Protein AF-A0A2E0S5E7-F1 (afdb_monomer_lite)

Radius of gyration: 24.75 Å; chains: 1; bounding box: 49×29×69 Å

Foldseek 3Di:
DDQDDPVNDCLNVDFDKDWDAACPPPDPRHRHTDIDTDDPVRSVVVVVVVVVCSVCVLVVLLVVLVVVLVLQCVLQVLVLDPPHPDDPVLNVQQVVLNVVSVCPPVPDPGSVPDDRDDRPDPPRNVD

Structure (mmCIF, N/CA/C/O backbone):
data_AF-A0A2E0S5E7-F1
#
_entry.id   AF-A0A2E0S5E7-F1
#
loop_
_atom_site.group_PDB
_atom_site.id
_atom_site.type_symbol
_atom_site.label_atom_id
_atom_site.label_alt_id
_atom_site.label_comp_id
_atom_site.label_asym_id
_atom_site.label_entity_id
_atom_site.label_seq_id
_atom_site.pdbx_PDB_ins_code
_atom_site.Cartn_x
_atom_site.Cartn_y
_atom_site.Cartn_z
_atom_site.occupancy
_atom_site.B_iso_or_equiv
_atom_site.auth_seq_id
_atom_site.auth_comp_id
_atom_site.auth_asym_id
_atom_site.auth_atom_id
_atom_site.pdbx_PDB_model_num
ATOM 1 N N . MET A 1 1 ? -4.479 -8.452 0.042 1.00 66.25 1 MET A N 1
ATOM 2 C CA . MET A 1 1 ? -3.926 -8.326 -1.335 1.00 66.25 1 MET A CA 1
ATOM 3 C C . MET A 1 1 ? -2.703 -9.227 -1.367 1.00 66.25 1 MET A C 1
ATOM 5 O O . MET A 1 1 ? -1.973 -9.191 -0.389 1.00 66.25 1 MET A O 1
ATOM 9 N N . ALA A 1 2 ? -2.519 -10.085 -2.373 1.00 84.19 2 ALA A N 1
ATOM 10 C CA . ALA A 1 2 ? -1.410 -11.047 -2.351 1.00 84.19 2 ALA A CA 1
ATOM 11 C C . ALA A 1 2 ? -0.049 -10.347 -2.516 1.00 84.19 2 ALA A C 1
ATOM 13 O O . ALA A 1 2 ? 0.030 -9.309 -3.181 1.00 84.19 2 ALA A O 1
ATOM 14 N N . ARG A 1 3 ? 1.004 -10.923 -1.923 1.00 89.44 3 ARG A N 1
ATOM 15 C CA . ARG A 1 3 ? 2.385 -10.473 -2.121 1.00 89.44 3 ARG A CA 1
ATOM 16 C C . ARG A 1 3 ? 2.761 -10.615 -3.603 1.00 89.44 3 ARG A C 1
ATOM 18 O O . ARG A 1 3 ? 2.588 -11.707 -4.146 1.00 89.44 3 ARG A O 1
ATOM 25 N N . PRO A 1 4 ? 3.260 -9.552 -4.256 1.00 92.75 4 PRO A N 1
ATOM 26 C CA . PRO A 1 4 ? 3.647 -9.603 -5.649 1.00 92.75 4 PRO A CA 1
ATOM 27 C C . PRO A 1 4 ? 4.893 -10.465 -5.819 1.00 92.75 4 PRO A C 1
ATOM 29 O O . PRO A 1 4 ? 5.763 -10.551 -4.949 1.00 92.75 4 PRO A O 1
ATOM 32 N N . THR A 1 5 ? 4.972 -11.081 -6.983 1.00 94.38 5 THR A N 1
ATOM 33 C CA . THR A 1 5 ? 6.058 -11.945 -7.426 1.00 94.38 5 THR A CA 1
ATOM 34 C C . THR A 1 5 ? 6.617 -11.424 -8.745 1.00 94.38 5 THR A C 1
ATOM 36 O O . THR A 1 5 ? 6.086 -10.486 -9.336 1.00 94.38 5 THR A O 1
ATOM 39 N N . GLN A 1 6 ? 7.699 -12.025 -9.239 1.00 94.62 6 GLN A N 1
ATOM 40 C CA . GLN A 1 6 ? 8.281 -11.616 -10.520 1.00 94.62 6 GLN A CA 1
ATOM 41 C C . GLN A 1 6 ? 7.302 -11.775 -11.697 1.00 94.62 6 GLN A C 1
ATOM 43 O O . GLN A 1 6 ? 7.344 -10.972 -12.626 1.00 94.62 6 GLN A O 1
ATOM 48 N N . ASP A 1 7 ? 6.383 -12.743 -11.644 1.00 93.75 7 ASP A N 1
ATOM 49 C CA . ASP A 1 7 ? 5.395 -12.967 -12.708 1.00 93.75 7 ASP A CA 1
ATOM 50 C C . ASP A 1 7 ? 4.386 -11.813 -12.835 1.00 93.75 7 ASP A C 1
ATOM 52 O O . ASP A 1 7 ? 3.820 -11.598 -13.910 1.00 93.75 7 ASP A O 1
ATOM 56 N N . ASP A 1 8 ? 4.215 -11.018 -11.774 1.00 93.50 8 ASP A N 1
ATOM 57 C CA . ASP A 1 8 ? 3.339 -9.845 -11.774 1.00 93.50 8 ASP A CA 1
ATOM 58 C C . ASP A 1 8 ? 3.949 -8.648 -12.527 1.00 93.50 8 ASP A C 1
ATOM 60 O O . ASP A 1 8 ? 3.233 -7.711 -12.892 1.00 93.50 8 ASP A O 1
ATOM 64 N N . PHE A 1 9 ? 5.257 -8.674 -12.820 1.00 93.94 9 PHE A N 1
ATOM 65 C CA . PHE A 1 9 ? 5.937 -7.596 -13.535 1.00 93.94 9 PHE A CA 1
ATOM 66 C C . PHE A 1 9 ? 6.434 -8.048 -14.908 1.00 93.94 9 PHE A C 1
ATOM 68 O O . PHE A 1 9 ? 7.378 -8.827 -15.050 1.00 93.94 9 PHE A O 1
ATOM 75 N N . ALA A 1 10 ? 5.887 -7.426 -15.955 1.00 94.06 10 ALA A N 1
ATOM 76 C CA . ALA A 1 10 ? 6.285 -7.684 -17.340 1.00 94.06 10 ALA A CA 1
ATOM 77 C C . ALA A 1 10 ? 7.795 -7.499 -17.596 1.00 94.06 10 ALA A C 1
ATOM 79 O O . ALA A 1 10 ? 8.337 -8.133 -18.497 1.00 94.06 10 ALA A O 1
ATOM 80 N N . VAL A 1 11 ? 8.488 -6.677 -16.796 1.00 94.44 11 VAL A N 1
ATOM 81 C CA . VAL A 1 11 ? 9.934 -6.433 -16.928 1.00 94.44 11 VAL A CA 1
ATOM 82 C C . VAL A 1 11 ? 10.780 -7.694 -16.713 1.00 94.44 11 VAL A C 1
ATOM 84 O O . VAL A 1 11 ? 11.875 -7.786 -17.269 1.00 94.44 11 VAL A O 1
ATOM 87 N N . PHE A 1 12 ? 10.295 -8.688 -15.962 1.00 95.06 12 PHE A N 1
ATOM 88 C CA . PHE A 1 12 ? 11.024 -9.945 -15.771 1.00 95.06 12 PHE A CA 1
ATOM 89 C C . PHE A 1 12 ? 10.844 -10.923 -16.936 1.00 95.06 12 PHE A C 1
ATOM 91 O O . PHE A 1 12 ? 11.719 -11.757 -17.160 1.00 95.06 12 PHE A O 1
ATOM 98 N N . THR A 1 13 ? 9.768 -10.793 -17.720 1.00 93.38 13 THR A N 1
ATOM 99 C CA .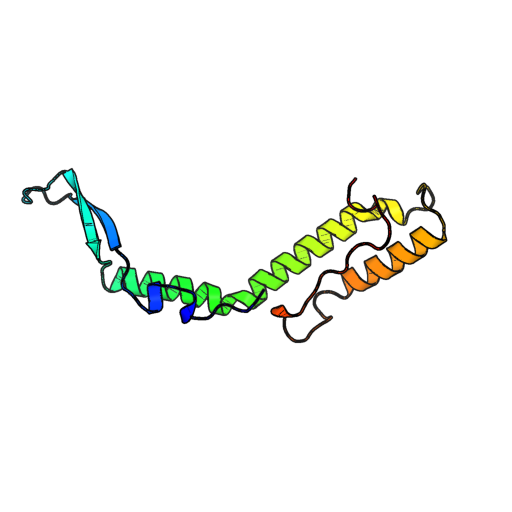 THR A 1 13 ? 9.452 -11.722 -18.819 1.00 93.38 13 THR A CA 1
ATOM 100 C C . THR A 1 13 ? 9.783 -11.156 -20.195 1.00 93.38 13 THR A C 1
ATOM 102 O O . THR A 1 13 ? 10.232 -11.889 -21.074 1.00 93.38 13 THR A O 1
ATOM 105 N N . THR A 1 14 ? 9.584 -9.852 -20.397 1.00 94.44 14 THR A N 1
ATOM 106 C CA . THR A 1 14 ? 9.739 -9.199 -21.698 1.00 94.44 14 THR A CA 1
ATOM 107 C C . THR A 1 14 ? 10.471 -7.874 -21.556 1.00 94.44 14 THR A C 1
ATOM 109 O O . THR A 1 14 ? 10.164 -7.046 -20.699 1.00 94.44 14 THR A O 1
ATOM 112 N N . ARG A 1 15 ? 11.429 -7.647 -22.455 1.00 94.62 15 ARG A N 1
ATOM 113 C CA . ARG A 1 15 ? 12.176 -6.396 -22.518 1.00 94.62 15 ARG A CA 1
ATOM 114 C C . ARG A 1 15 ? 11.253 -5.233 -22.912 1.00 94.62 15 ARG A C 1
ATOM 116 O O . ARG A 1 15 ? 10.628 -5.304 -23.974 1.00 94.62 15 ARG A O 1
ATOM 123 N N . PRO A 1 16 ? 11.164 -4.162 -22.106 1.00 94.06 16 PRO A N 1
ATOM 124 C CA . PRO A 1 16 ? 10.288 -3.044 -22.423 1.00 94.06 16 PRO A CA 1
ATOM 125 C C . PRO A 1 16 ? 10.777 -2.228 -23.624 1.00 94.06 16 PRO A C 1
ATOM 127 O O . PRO A 1 16 ? 11.968 -2.199 -23.952 1.00 94.06 16 PRO A O 1
ATOM 130 N N . LYS A 1 17 ? 9.836 -1.508 -24.241 1.00 94.50 17 LYS A N 1
ATOM 131 C CA . LYS A 1 17 ? 10.102 -0.526 -25.296 1.00 94.50 17 LYS A CA 1
ATOM 132 C C . LYS A 1 17 ? 9.902 0.884 -24.768 1.00 94.50 17 LYS A C 1
ATOM 134 O O . LYS A 1 17 ? 8.926 1.153 -24.072 1.00 94.50 17 LYS A O 1
ATOM 139 N N . ILE A 1 18 ? 10.791 1.793 -25.150 1.00 92.88 18 ILE A N 1
ATOM 140 C CA . ILE A 1 18 ? 10.708 3.215 -24.824 1.00 92.88 18 ILE A CA 1
ATOM 141 C C . ILE A 1 18 ? 10.608 4.046 -26.098 1.00 92.88 18 ILE A C 1
ATOM 143 O O . ILE A 1 18 ? 11.220 3.741 -27.121 1.00 92.88 18 ILE A O 1
ATOM 147 N N . SER A 1 19 ? 9.825 5.121 -26.032 1.00 93.50 19 SER A N 1
ATOM 148 C CA . SER A 1 19 ? 9.782 6.132 -27.081 1.00 93.50 19 SER A CA 1
ATOM 149 C C . SER A 1 19 ? 10.700 7.293 -26.704 1.00 93.50 19 SER A C 1
ATOM 151 O O . SER A 1 19 ? 10.394 8.049 -25.779 1.00 93.50 19 SER A O 1
ATOM 153 N N . THR A 1 20 ? 11.806 7.442 -27.429 1.00 92.12 20 THR A N 1
ATOM 154 C CA . THR A 1 20 ? 12.813 8.491 -27.213 1.00 92.12 20 THR A CA 1
ATOM 155 C C . THR A 1 20 ? 12.926 9.387 -28.437 1.00 92.12 20 THR A C 1
ATOM 157 O O . THR A 1 20 ? 12.586 8.985 -29.548 1.00 92.12 20 THR A O 1
ATOM 160 N N . ARG A 1 21 ? 13.393 10.623 -28.249 1.00 92.44 21 ARG A N 1
ATOM 161 C CA . ARG A 1 21 ? 13.734 11.492 -29.378 1.00 92.44 21 ARG A CA 1
ATOM 162 C C . ARG A 1 21 ? 15.086 11.070 -29.941 1.00 92.44 21 ARG A C 1
ATOM 164 O O . ARG A 1 21 ? 16.019 10.868 -29.170 1.00 92.44 21 ARG A O 1
ATOM 171 N N . ASP A 1 22 ? 15.163 10.926 -31.254 1.00 91.25 22 ASP A N 1
ATOM 172 C CA . ASP A 1 22 ? 16.421 10.697 -31.948 1.00 91.25 22 ASP A CA 1
ATOM 173 C C . ASP A 1 22 ? 17.210 12.010 -32.003 1.00 91.25 22 ASP A C 1
ATOM 175 O O . ASP A 1 22 ? 16.716 13.014 -32.519 1.00 91.25 22 ASP A O 1
ATOM 179 N N . ASN A 1 23 ? 18.404 12.011 -31.419 1.00 90.50 23 ASN A N 1
ATOM 180 C CA . ASN A 1 23 ? 19.279 13.181 -31.346 1.00 90.50 23 ASN A CA 1
ATOM 181 C C . ASN A 1 23 ? 20.573 12.984 -32.155 1.00 90.50 23 ASN A C 1
ATOM 183 O O . ASN A 1 23 ? 21.465 13.822 -32.062 1.00 90.50 23 ASN A O 1
ATOM 187 N N . ASP A 1 24 ? 20.697 11.898 -32.922 1.00 91.00 24 ASP A N 1
ATOM 188 C CA . ASP A 1 24 ? 21.832 11.708 -33.824 1.00 91.00 24 ASP A CA 1
ATOM 189 C C . ASP A 1 24 ? 21.627 12.546 -35.094 1.00 91.00 24 ASP A C 1
ATOM 191 O O . ASP A 1 24 ? 20.780 12.230 -35.927 1.00 91.00 24 ASP A O 1
ATOM 195 N N . GLU A 1 25 ? 22.389 13.634 -35.244 1.00 91.88 25 GLU A N 1
ATOM 196 C CA . GLU A 1 25 ? 22.299 14.553 -36.393 1.00 91.88 25 GLU A CA 1
ATOM 197 C C . GLU A 1 25 ? 22.590 13.876 -37.743 1.00 91.88 25 GLU A C 1
ATOM 199 O O . GLU A 1 25 ? 22.184 14.387 -38.787 1.00 91.88 25 GLU A O 1
ATOM 204 N N . SER A 1 26 ? 23.262 12.719 -37.735 1.00 91.31 26 SER A N 1
ATOM 205 C CA . SER A 1 26 ? 23.548 11.939 -38.947 1.00 91.31 26 SER A CA 1
ATOM 206 C C . SER A 1 26 ? 22.413 10.977 -39.322 1.00 91.31 26 SER A C 1
ATOM 208 O O . SER A 1 26 ? 22.438 10.379 -40.400 1.00 91.31 26 SER A O 1
ATOM 210 N N . SER A 1 27 ? 21.422 10.810 -38.444 1.00 89.38 27 SER A N 1
ATOM 211 C CA . SER A 1 27 ? 20.296 9.902 -38.635 1.00 89.38 27 SER A CA 1
ATOM 212 C C . SER A 1 27 ? 19.219 10.514 -39.542 1.00 89.38 27 SER A C 1
ATOM 214 O O . SER A 1 27 ? 18.844 11.677 -39.365 1.00 89.38 27 SER A O 1
ATOM 216 N N . PRO A 1 28 ? 18.616 9.743 -40.472 1.00 91.69 28 PRO A N 1
ATOM 217 C CA . PRO A 1 28 ? 17.488 10.221 -41.277 1.00 91.69 28 PRO A CA 1
ATOM 218 C C . PRO A 1 28 ? 16.243 10.540 -40.433 1.00 91.69 28 PRO A C 1
ATOM 220 O O . PRO A 1 28 ? 15.329 11.207 -40.919 1.00 91.69 28 PRO A O 1
ATOM 223 N N . THR A 1 29 ? 16.194 10.067 -39.183 1.00 91.06 29 THR A N 1
ATOM 224 C CA . THR A 1 29 ? 15.107 10.318 -38.230 1.00 91.06 29 THR A CA 1
ATOM 225 C C . THR A 1 29 ? 15.456 11.371 -37.177 1.00 91.06 29 THR A C 1
ATOM 227 O O . THR A 1 29 ? 14.703 11.524 -36.215 1.00 91.06 29 THR A O 1
ATOM 230 N N . PHE A 1 30 ? 16.543 12.136 -37.358 1.00 92.31 30 PHE A N 1
ATOM 231 C CA . PHE A 1 30 ? 16.947 13.193 -36.429 1.00 92.31 30 PHE A CA 1
ATOM 232 C C . PHE A 1 30 ? 15.773 14.100 -36.029 1.00 92.31 30 PHE A C 1
ATOM 234 O O . PHE A 1 30 ? 15.002 14.600 -36.855 1.00 92.31 30 PHE A O 1
ATOM 241 N N . GLY A 1 31 ? 15.619 14.305 -34.724 1.00 91.75 31 GLY A N 1
ATOM 242 C CA . GLY A 1 31 ? 14.572 15.121 -34.130 1.00 91.75 31 GLY A CA 1
ATOM 243 C C . GLY A 1 31 ? 13.197 14.450 -34.037 1.00 91.75 31 GLY A C 1
ATOM 244 O O . GLY A 1 31 ? 12.321 15.029 -33.381 1.00 91.75 31 GLY A O 1
ATOM 245 N N . GLN A 1 32 ? 12.995 13.262 -34.620 1.00 94.06 32 GLN A N 1
ATOM 246 C CA . GLN A 1 32 ? 11.748 12.493 -34.537 1.00 94.06 32 GLN A CA 1
ATOM 247 C C . GLN A 1 32 ? 11.700 11.617 -33.276 1.00 94.06 32 GLN A C 1
ATOM 249 O O . GLN A 1 32 ? 12.711 11.370 -32.621 1.00 94.06 32 GLN A O 1
ATOM 254 N N . ARG A 1 33 ? 10.503 11.143 -32.906 1.00 94.75 33 ARG A N 1
ATOM 255 C CA . ARG A 1 33 ? 10.350 10.127 -31.856 1.00 94.75 33 ARG A CA 1
ATOM 256 C C . ARG A 1 33 ? 10.504 8.744 -32.471 1.00 94.75 33 ARG A C 1
ATOM 258 O O . ARG A 1 33 ? 9.732 8.379 -33.352 1.00 94.75 33 ARG A O 1
ATOM 265 N N . VAL A 1 34 ? 11.437 7.967 -31.945 1.00 92.12 34 VAL A N 1
ATOM 266 C CA . VAL A 1 34 ? 11.663 6.571 -32.316 1.00 92.12 34 VAL A CA 1
ATOM 267 C C . VAL A 1 34 ? 11.303 5.669 -31.143 1.00 92.12 34 VAL A C 1
ATOM 269 O O . VAL A 1 34 ? 11.393 6.072 -29.981 1.00 92.12 34 VAL A O 1
ATOM 272 N N . VAL A 1 35 ? 10.843 4.457 -31.441 1.00 94.62 35 VAL A N 1
ATOM 273 C CA . VAL A 1 35 ? 10.616 3.419 -30.433 1.00 94.62 35 VAL A CA 1
ATOM 274 C C . VAL A 1 35 ? 11.788 2.456 -30.497 1.00 94.62 35 VAL A C 1
ATOM 276 O O . VAL A 1 35 ? 12.062 1.900 -31.559 1.00 94.62 35 VAL A O 1
ATOM 279 N N . ARG A 1 36 ? 12.459 2.253 -29.367 1.00 92.56 36 ARG A N 1
ATOM 280 C CA . ARG A 1 36 ? 13.550 1.287 -29.224 1.00 92.56 36 ARG A CA 1
ATOM 281 C C . ARG A 1 36 ? 13.314 0.395 -28.019 1.00 92.56 36 ARG A C 1
ATOM 283 O O . ARG A 1 36 ? 12.579 0.766 -27.102 1.00 92.56 36 ARG A O 1
ATOM 290 N N . ASP A 1 37 ? 13.967 -0.753 -28.011 1.00 94.31 37 ASP A N 1
ATOM 291 C CA . ASP A 1 37 ? 14.057 -1.561 -26.803 1.00 94.31 37 ASP A CA 1
ATOM 292 C C . ASP A 1 37 ? 14.938 -0.840 -25.769 1.00 94.31 37 ASP A C 1
ATOM 294 O O . ASP A 1 37 ? 15.787 -0.001 -26.108 1.00 94.31 37 ASP A O 1
ATOM 298 N N . PHE A 1 38 ? 14.718 -1.150 -24.493 1.00 94.94 38 PHE A N 1
ATOM 299 C CA . PHE A 1 38 ? 15.619 -0.733 -23.417 1.00 94.94 38 PHE A CA 1
ATOM 300 C C . PHE A 1 38 ? 17.046 -1.204 -23.721 1.00 94.94 38 PHE A C 1
ATOM 302 O O . PHE A 1 38 ? 17.214 -2.244 -24.347 1.00 94.94 38 PHE A O 1
ATOM 309 N N . THR A 1 39 ? 18.081 -0.497 -23.276 1.00 94.81 39 THR A N 1
ATOM 310 C CA . THR A 1 39 ? 19.459 -1.029 -23.245 1.00 94.81 39 THR A CA 1
ATOM 311 C C . THR A 1 39 ? 19.604 -2.066 -22.130 1.00 94.81 39 THR A C 1
ATOM 313 O O . THR A 1 39 ? 18.656 -2.279 -21.376 1.00 94.81 39 THR A O 1
ATOM 316 N N . ASP A 1 40 ? 20.705 -2.829 -22.095 1.00 95.62 40 ASP A N 1
ATOM 317 C CA . ASP A 1 40 ? 20.842 -3.904 -21.093 1.00 95.62 40 ASP A CA 1
ATOM 318 C C . ASP A 1 40 ? 20.849 -3.293 -19.691 1.00 95.62 40 ASP A C 1
ATOM 320 O O . ASP A 1 40 ? 20.072 -3.709 -18.840 1.00 95.62 40 ASP A O 1
ATOM 324 N N . ALA A 1 41 ? 21.591 -2.195 -19.525 1.00 96.56 41 ALA A N 1
ATOM 325 C CA . ALA A 1 41 ? 21.609 -1.404 -18.302 1.00 96.56 41 ALA A CA 1
ATOM 326 C C . ALA A 1 41 ? 20.215 -0.877 -17.913 1.00 96.56 41 ALA A C 1
ATOM 328 O O . ALA A 1 41 ? 19.790 -1.064 -16.781 1.00 96.56 41 ALA A O 1
ATOM 329 N N . GLU A 1 42 ? 19.461 -0.282 -18.848 1.00 95.88 42 GLU A N 1
ATOM 330 C CA . GLU A 1 42 ? 18.104 0.214 -18.552 1.00 95.88 42 GLU A CA 1
ATOM 331 C C . GLU A 1 42 ? 17.152 -0.920 -18.138 1.00 95.88 42 GLU A C 1
ATOM 333 O O . GLU A 1 42 ? 16.261 -0.722 -17.312 1.00 95.88 42 GLU A O 1
ATOM 338 N N . TRP A 1 43 ? 17.299 -2.107 -18.736 1.00 96.00 43 TRP A N 1
ATOM 339 C CA . TRP A 1 43 ? 16.464 -3.257 -18.403 1.00 96.00 43 TRP A CA 1
ATOM 340 C C . TRP A 1 43 ? 16.824 -3.836 -17.032 1.00 96.00 43 TRP A C 1
ATOM 342 O O . TRP A 1 43 ? 15.920 -4.165 -16.261 1.00 96.00 43 TRP A O 1
ATOM 352 N N . ASP A 1 44 ? 18.115 -3.911 -16.712 1.00 96.81 44 ASP A N 1
ATOM 353 C CA . ASP A 1 44 ? 18.605 -4.354 -15.408 1.00 96.81 44 ASP A CA 1
ATOM 354 C C . ASP A 1 44 ? 18.186 -3.386 -14.292 1.00 96.81 44 ASP A C 1
ATOM 356 O O . ASP A 1 44 ? 17.678 -3.835 -13.264 1.00 96.81 44 ASP A O 1
ATOM 360 N N . ASP A 1 45 ? 18.264 -2.071 -14.522 1.00 96.62 45 ASP A N 1
ATOM 361 C CA . ASP A 1 45 ? 17.775 -1.051 -13.583 1.00 96.62 45 ASP A CA 1
ATOM 362 C C . ASP A 1 45 ? 16.259 -1.171 -13.347 1.00 96.62 45 ASP A C 1
ATOM 364 O O . ASP A 1 45 ? 15.769 -1.058 -12.216 1.00 96.62 45 ASP A O 1
ATOM 368 N N . ALA A 1 46 ? 15.491 -1.449 -14.405 1.00 95.94 46 ALA A N 1
ATOM 369 C CA . ALA A 1 46 ? 14.048 -1.639 -14.300 1.00 95.94 46 ALA A CA 1
ATOM 370 C C . ALA A 1 46 ? 13.687 -2.929 -13.537 1.00 95.94 46 ALA A C 1
ATOM 372 O O . ALA A 1 46 ? 12.767 -2.919 -12.717 1.00 95.94 46 ALA A O 1
ATOM 373 N N . LYS A 1 47 ? 14.433 -4.024 -13.746 1.00 97.12 47 LYS A N 1
ATOM 374 C CA . LYS A 1 47 ? 14.297 -5.258 -12.951 1.00 97.12 47 LYS A CA 1
ATOM 375 C C . LYS A 1 47 ? 14.671 -5.034 -11.492 1.00 97.12 47 LYS A C 1
ATOM 377 O O . LYS A 1 47 ? 13.952 -5.500 -10.617 1.00 97.12 47 LYS A O 1
ATOM 382 N N . ALA A 1 48 ? 15.763 -4.317 -11.226 1.00 97.06 48 ALA A N 1
ATOM 383 C CA . ALA A 1 48 ? 16.189 -3.990 -9.868 1.00 97.06 48 ALA A CA 1
ATOM 384 C C . ALA A 1 48 ? 15.117 -3.175 -9.132 1.00 97.06 48 ALA A C 1
ATOM 386 O O . ALA A 1 48 ? 14.819 -3.452 -7.973 1.00 97.06 48 ALA A O 1
ATOM 387 N N . SER A 1 49 ? 14.483 -2.228 -9.828 1.00 95.62 49 SER A N 1
ATOM 388 C CA . SER A 1 49 ? 13.373 -1.441 -9.283 1.00 95.62 49 SER A CA 1
ATOM 389 C C . SER A 1 49 ? 12.161 -2.320 -8.948 1.00 95.62 49 SER A C 1
ATOM 391 O O . SER A 1 49 ? 11.643 -2.248 -7.838 1.00 95.62 49 SER A O 1
ATOM 393 N N . ALA A 1 50 ? 11.750 -3.208 -9.859 1.00 96.06 50 ALA A N 1
ATOM 394 C CA . ALA A 1 50 ? 10.653 -4.143 -9.598 1.00 96.06 50 ALA A CA 1
ATOM 395 C C . ALA A 1 50 ? 10.982 -5.133 -8.463 1.00 96.06 50 ALA A C 1
ATOM 397 O O . ALA A 1 50 ? 10.131 -5.438 -7.631 1.00 96.06 50 ALA A O 1
ATOM 398 N N . GLN A 1 51 ? 12.230 -5.600 -8.379 1.00 96.81 51 GLN A N 1
ATOM 399 C CA . GLN A 1 51 ? 12.676 -6.469 -7.290 1.00 96.81 51 GLN A CA 1
ATOM 400 C C . GLN A 1 51 ? 12.641 -5.739 -5.942 1.00 96.81 51 GLN A C 1
ATOM 402 O O . GLN A 1 51 ? 12.188 -6.311 -4.956 1.00 96.81 51 GLN A O 1
ATOM 407 N N . TYR A 1 52 ? 13.031 -4.461 -5.904 1.00 96.06 52 TYR A N 1
ATOM 408 C CA . TYR A 1 52 ? 12.925 -3.634 -4.702 1.00 96.06 52 TYR A CA 1
ATOM 409 C C . TYR A 1 52 ? 11.477 -3.532 -4.197 1.00 96.06 52 TYR A C 1
ATOM 411 O O . TYR A 1 52 ? 11.254 -3.557 -2.987 1.00 96.06 52 TYR A O 1
ATOM 419 N N . GLU A 1 53 ? 10.486 -3.450 -5.090 1.00 94.56 53 GLU A N 1
ATOM 420 C CA . GLU A 1 53 ? 9.068 -3.462 -4.702 1.00 94.56 53 GLU A CA 1
ATOM 421 C C . GLU A 1 53 ? 8.640 -4.801 -4.087 1.00 94.56 53 GLU A C 1
ATOM 423 O O . GLU A 1 53 ? 7.945 -4.812 -3.072 1.00 94.56 53 GLU A O 1
ATOM 428 N N . ILE A 1 54 ? 9.078 -5.922 -4.668 1.00 95.31 54 ILE A N 1
ATOM 429 C CA . ILE A 1 54 ? 8.806 -7.275 -4.151 1.00 95.31 54 ILE A CA 1
ATOM 430 C C . ILE A 1 54 ? 9.445 -7.475 -2.768 1.00 95.31 54 ILE A C 1
ATOM 432 O O . ILE A 1 54 ? 8.828 -8.050 -1.862 1.00 95.31 54 ILE A O 1
ATOM 436 N N . ASP A 1 55 ? 10.677 -6.996 -2.598 1.00 95.56 55 ASP A N 1
ATOM 437 C CA . ASP A 1 55 ? 11.450 -7.158 -1.367 1.00 95.56 55 ASP A CA 1
ATOM 438 C C . ASP A 1 55 ? 10.897 -6.283 -0.232 1.00 95.56 55 ASP A C 1
ATOM 440 O O . ASP A 1 55 ? 10.814 -6.738 0.907 1.00 95.56 55 ASP A O 1
ATOM 444 N N . ASN A 1 56 ? 10.461 -5.054 -0.538 1.00 95.62 56 ASN A N 1
ATOM 445 C CA . ASN A 1 56 ? 9.929 -4.107 0.454 1.00 95.62 56 ASN A CA 1
ATOM 446 C C . ASN A 1 56 ? 8.404 -4.138 0.590 1.00 95.62 56 ASN A C 1
ATOM 448 O O . ASN A 1 56 ? 7.822 -3.262 1.237 1.00 95.62 56 ASN A O 1
ATOM 452 N N . TRP A 1 57 ? 7.743 -5.127 -0.010 1.00 94.06 57 TRP A N 1
ATOM 453 C CA . TRP A 1 57 ? 6.288 -5.209 -0.001 1.00 94.06 57 TRP A CA 1
ATOM 454 C C . TRP A 1 57 ? 5.712 -5.251 1.421 1.00 94.06 57 TRP A C 1
ATOM 456 O O . TRP A 1 57 ? 4.776 -4.505 1.711 1.00 94.06 57 TRP A O 1
ATOM 466 N N . ASP A 1 58 ? 6.310 -6.047 2.315 1.00 93.12 58 ASP A N 1
ATOM 467 C CA . ASP A 1 58 ? 5.858 -6.196 3.706 1.00 93.12 58 ASP A CA 1
ATOM 468 C C . ASP A 1 58 ? 5.888 -4.845 4.447 1.00 93.12 58 ASP A C 1
ATOM 470 O O . ASP A 1 58 ? 4.897 -4.439 5.054 1.00 93.12 58 ASP A O 1
ATOM 474 N N . GLU A 1 59 ? 6.986 -4.089 4.336 1.00 93.62 59 GLU A N 1
ATOM 475 C CA . GLU A 1 59 ? 7.108 -2.768 4.973 1.00 93.62 59 GLU A CA 1
ATOM 476 C C . GLU A 1 59 ? 6.127 -1.755 4.366 1.00 93.62 59 GLU A C 1
ATOM 478 O O . GLU A 1 59 ? 5.503 -0.976 5.090 1.00 93.62 59 GLU A O 1
ATOM 483 N N . ALA A 1 60 ? 5.927 -1.789 3.045 1.00 93.44 60 ALA A N 1
ATOM 484 C CA . ALA A 1 60 ? 4.961 -0.923 2.378 1.00 93.44 60 ALA A CA 1
ATOM 485 C C . ALA A 1 60 ? 3.519 -1.203 2.840 1.00 93.44 60 ALA A 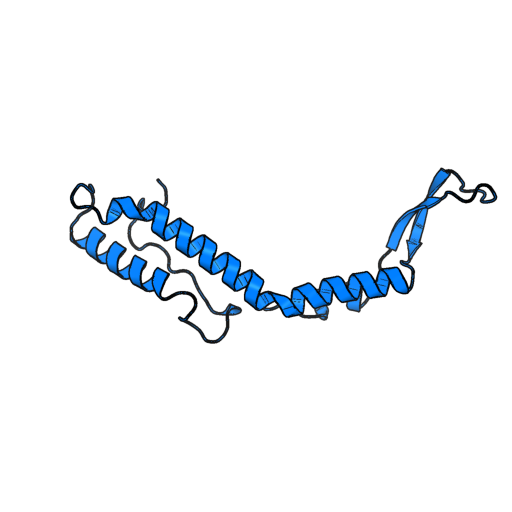C 1
ATOM 487 O O . ALA A 1 60 ? 2.753 -0.261 3.069 1.00 93.44 60 ALA A O 1
ATOM 488 N N . GLN A 1 61 ? 3.141 -2.475 3.009 1.00 93.69 61 GLN A N 1
ATOM 489 C CA . GLN A 1 61 ? 1.824 -2.845 3.534 1.00 93.69 61 GLN A CA 1
ATOM 490 C C . GLN A 1 61 ? 1.672 -2.475 5.012 1.00 93.69 61 GLN A C 1
ATOM 492 O O . GLN A 1 61 ? 0.667 -1.870 5.386 1.00 93.69 61 GLN A O 1
ATOM 497 N N . LEU A 1 62 ? 2.682 -2.744 5.845 1.00 93.88 62 LEU A N 1
ATOM 498 C CA . LEU A 1 62 ? 2.679 -2.331 7.251 1.00 93.88 62 LEU A CA 1
ATOM 499 C C . LEU A 1 62 ? 2.536 -0.813 7.398 1.00 93.88 62 LEU A C 1
ATOM 501 O O . LEU A 1 62 ? 1.798 -0.347 8.266 1.00 93.88 62 LEU A O 1
ATOM 505 N N . GLY A 1 63 ? 3.198 -0.036 6.537 1.00 94.44 63 GLY A N 1
ATOM 506 C CA . GLY A 1 63 ? 3.043 1.416 6.478 1.00 94.44 63 GLY A CA 1
ATOM 507 C C . GLY A 1 63 ? 1.598 1.844 6.205 1.00 94.44 63 GLY A C 1
ATOM 508 O O . GLY A 1 63 ? 1.081 2.724 6.896 1.00 94.44 63 GLY A O 1
ATOM 509 N N . ARG A 1 64 ? 0.916 1.185 5.258 1.00 93.69 64 ARG A N 1
ATOM 510 C CA . ARG A 1 64 ? -0.507 1.437 4.964 1.00 93.69 64 ARG A CA 1
ATOM 511 C C . ARG A 1 64 ? -1.407 1.088 6.146 1.00 93.69 64 ARG A C 1
ATOM 513 O O . ARG A 1 64 ? -2.212 1.923 6.544 1.00 93.69 64 ARG A O 1
ATOM 520 N N . ILE A 1 65 ? -1.221 -0.092 6.738 1.00 94.75 65 ILE A N 1
ATOM 521 C CA . ILE A 1 65 ? -2.009 -0.562 7.889 1.00 94.75 65 ILE A CA 1
ATOM 522 C C . ILE A 1 65 ? -1.867 0.399 9.071 1.00 94.75 65 ILE A C 1
ATOM 524 O O . ILE A 1 65 ? -2.863 0.797 9.670 1.00 94.75 65 ILE A O 1
ATOM 528 N N . ARG A 1 66 ? -0.635 0.815 9.391 1.00 95.19 66 ARG A N 1
ATOM 529 C CA . ARG A 1 66 ? -0.372 1.794 10.457 1.00 95.19 66 ARG A CA 1
ATOM 530 C C . ARG A 1 66 ? -1.056 3.130 10.162 1.00 95.19 66 ARG A C 1
ATOM 532 O O . ARG A 1 66 ? -1.691 3.681 11.052 1.00 95.19 66 ARG A O 1
ATOM 539 N N . GLY A 1 67 ? -0.966 3.618 8.924 1.00 95.62 67 GLY A N 1
ATOM 540 C CA . GLY A 1 67 ? -1.604 4.871 8.517 1.00 95.62 67 GLY A CA 1
ATOM 541 C C . GLY A 1 67 ? -3.129 4.833 8.631 1.00 95.62 67 GLY A C 1
ATOM 542 O O . GLY A 1 67 ? -3.728 5.757 9.175 1.00 95.62 67 GLY A O 1
ATOM 543 N N . GLU A 1 68 ? -3.762 3.755 8.170 1.00 95.12 68 GLU A N 1
ATOM 544 C CA . GLU A 1 68 ? -5.217 3.598 8.244 1.00 95.12 68 GLU A CA 1
ATOM 545 C C . GLU A 1 68 ? -5.702 3.395 9.684 1.00 95.12 68 GLU A C 1
ATOM 547 O O . GLU A 1 68 ? -6.671 4.027 10.102 1.00 95.12 68 GLU A O 1
ATOM 552 N N . ARG A 1 69 ? -4.974 2.611 10.489 1.00 95.88 69 ARG A N 1
ATOM 553 C CA . ARG A 1 69 ? -5.202 2.510 11.935 1.00 95.88 69 ARG A CA 1
ATOM 554 C C . ARG A 1 69 ? -5.174 3.886 12.596 1.00 95.88 69 ARG A C 1
ATOM 556 O O . ARG A 1 69 ? -6.087 4.219 13.349 1.00 95.88 69 ARG A O 1
ATOM 563 N N . ASP A 1 70 ? -4.131 4.671 12.339 1.00 96.00 70 ASP A N 1
ATOM 564 C CA . ASP A 1 70 ? -3.951 5.982 12.965 1.00 96.00 70 ASP A CA 1
ATOM 565 C C . ASP A 1 70 ? -5.059 6.958 12.534 1.00 96.00 70 ASP A C 1
ATOM 567 O O . ASP A 1 70 ? -5.603 7.679 13.374 1.00 96.00 70 ASP A O 1
ATOM 571 N N . TYR A 1 71 ? -5.464 6.913 11.260 1.00 95.62 71 TYR A N 1
ATOM 572 C CA . TYR A 1 71 ? -6.614 7.659 10.746 1.00 95.62 71 TYR A CA 1
ATOM 573 C C . TYR A 1 71 ? -7.918 7.274 11.461 1.00 95.62 71 TYR A C 1
ATOM 575 O O . TYR A 1 71 ? -8.612 8.143 11.986 1.00 95.62 71 TYR A O 1
ATOM 583 N N . LEU A 1 72 ? -8.235 5.980 11.559 1.00 95.81 72 LEU A N 1
ATOM 584 C CA . LEU A 1 72 ? -9.455 5.501 12.220 1.00 95.81 72 LEU A CA 1
ATOM 585 C C . LEU A 1 72 ? -9.474 5.839 13.717 1.00 95.81 72 LEU A C 1
ATOM 587 O O . LEU A 1 72 ? -10.508 6.252 14.248 1.00 95.81 72 LEU A O 1
ATOM 591 N N . LEU A 1 73 ? -8.326 5.721 14.394 1.00 95.44 73 LEU A N 1
ATOM 592 C CA . LEU A 1 73 ? -8.182 6.126 15.791 1.00 95.44 73 LEU A CA 1
ATOM 593 C C . LEU A 1 73 ? -8.390 7.635 15.975 1.00 95.44 73 LEU A C 1
ATOM 595 O O . LEU A 1 73 ? -8.965 8.045 16.983 1.00 95.44 73 LEU A O 1
ATOM 599 N N . GLN A 1 74 ? -7.947 8.462 15.032 1.00 95.06 74 GLN A N 1
ATOM 600 C CA . GLN A 1 74 ? -8.185 9.902 15.082 1.00 95.06 74 GLN A CA 1
ATOM 601 C C . GLN A 1 74 ? -9.664 10.235 14.844 1.00 95.06 74 GLN A C 1
ATOM 603 O O . GLN A 1 74 ? -10.268 10.956 15.639 1.00 95.06 74 GLN A O 1
ATOM 608 N N . GLN A 1 75 ? -10.266 9.663 13.800 1.00 95.12 75 GLN A N 1
ATOM 609 C CA . GLN A 1 75 ? -11.661 9.918 13.431 1.00 95.12 75 GLN A CA 1
ATOM 610 C C . GLN A 1 75 ? -12.642 9.496 14.527 1.00 95.12 75 GLN A C 1
ATOM 612 O O . GLN A 1 75 ? -13.652 10.157 14.749 1.00 95.12 75 GLN A O 1
ATOM 617 N N . SER A 1 76 ? -12.336 8.421 15.254 1.00 94.56 76 SER A N 1
ATOM 618 C CA . SER A 1 76 ? -13.203 7.915 16.315 1.00 94.56 76 SER A CA 1
ATOM 619 C C . SER A 1 76 ? -12.886 8.481 17.706 1.00 94.56 76 SER A C 1
ATOM 621 O O . SER A 1 76 ? -13.412 7.965 18.694 1.00 94.56 76 SER A O 1
ATOM 623 N N . ASP A 1 77 ? -11.971 9.444 17.842 1.00 93.38 77 ASP A N 1
ATOM 624 C CA . ASP A 1 77 ? -11.517 9.903 19.162 1.00 93.38 77 ASP A CA 1
ATOM 625 C C . ASP A 1 77 ? -12.629 10.621 19.940 1.00 93.38 77 ASP A C 1
ATOM 627 O O . ASP A 1 77 ? -12.803 10.423 21.139 1.00 93.38 77 ASP A O 1
ATOM 631 N N . TRP A 1 78 ? -13.486 11.364 19.235 1.00 92.94 78 TRP A N 1
ATOM 632 C CA . TRP A 1 78 ? -14.643 12.028 19.839 1.00 92.94 78 TRP 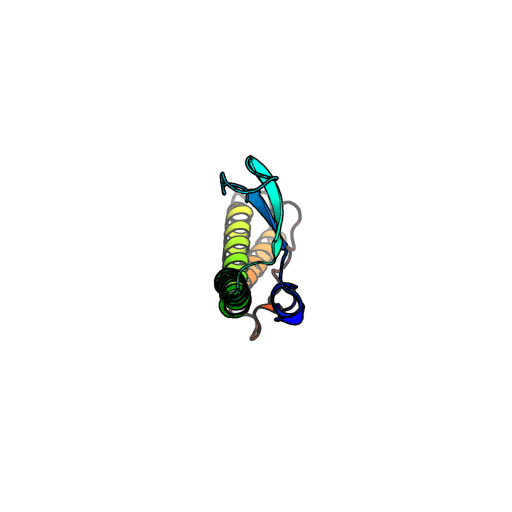A CA 1
ATOM 633 C C . TRP A 1 78 ? -15.649 11.042 20.450 1.00 92.94 78 TRP A C 1
ATOM 635 O O . TRP A 1 78 ? -16.351 11.389 21.400 1.00 92.94 78 TRP A O 1
ATOM 645 N N . ALA A 1 79 ? -15.737 9.823 19.909 1.00 92.31 79 ALA A N 1
ATOM 646 C CA . ALA A 1 79 ? -16.771 8.855 20.255 1.00 92.31 79 ALA A CA 1
ATOM 647 C C . ALA A 1 79 ? -16.600 8.275 21.666 1.00 92.31 79 ALA A C 1
ATOM 649 O O . ALA A 1 79 ? -17.596 7.874 22.264 1.00 92.31 79 ALA A O 1
ATOM 650 N N . ILE A 1 80 ? -15.374 8.274 22.203 1.00 89.31 80 ILE A N 1
ATOM 651 C CA . ILE A 1 80 ? -15.048 7.757 23.543 1.00 89.31 80 ILE A CA 1
ATOM 652 C C . ILE A 1 80 ? -15.141 8.818 24.652 1.00 89.31 80 ILE A C 1
ATOM 654 O O . ILE A 1 80 ? -14.970 8.493 25.825 1.00 89.31 80 ILE A O 1
ATOM 658 N N . ASN A 1 81 ? -15.403 10.080 24.303 1.00 88.88 81 ASN A N 1
ATOM 659 C CA . ASN A 1 81 ? -15.541 11.154 25.283 1.00 88.88 81 ASN A CA 1
ATOM 660 C C . ASN A 1 81 ? -16.897 11.090 26.000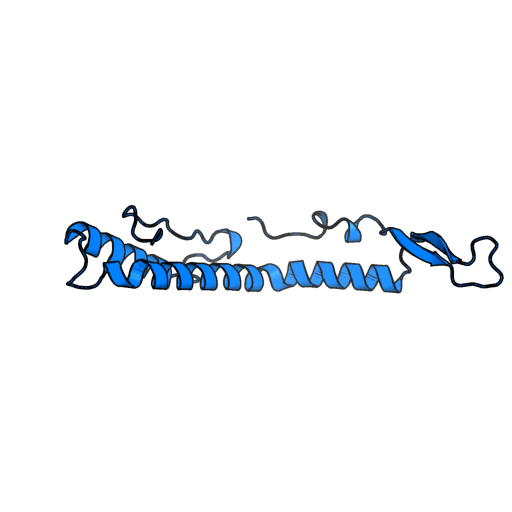 1.00 88.88 81 ASN A C 1
ATOM 662 O O . ASN A 1 81 ? -17.909 10.727 25.403 1.00 88.88 81 ASN A O 1
ATOM 666 N N . ASN A 1 82 ? -16.940 11.527 27.263 1.00 85.69 82 ASN A N 1
ATOM 667 C CA . ASN A 1 82 ? -18.177 11.555 28.059 1.00 85.69 82 ASN A CA 1
ATOM 668 C C . ASN A 1 82 ? -19.276 12.442 27.447 1.00 85.69 82 ASN A C 1
ATOM 670 O O . ASN A 1 82 ? -20.453 12.144 27.620 1.00 85.69 82 ASN A O 1
ATOM 674 N N . ASP A 1 83 ? -18.901 13.494 26.712 1.00 88.25 83 ASP A N 1
ATOM 675 C CA . ASP A 1 83 ? -19.834 14.405 26.028 1.00 88.25 83 ASP A CA 1
ATOM 676 C C . ASP A 1 83 ? -20.294 13.879 24.654 1.00 88.25 83 ASP A C 1
ATOM 678 O O . ASP A 1 83 ? -20.959 14.581 23.888 1.00 88.25 83 ASP A O 1
ATOM 682 N N . SER A 1 84 ? -19.918 12.647 24.303 1.00 88.38 84 SER A N 1
ATOM 683 C CA . SER A 1 84 ? -20.329 12.015 23.055 1.00 88.38 84 SER A CA 1
ATOM 684 C C . SER A 1 84 ? -21.844 11.758 23.050 1.00 88.38 84 SER A C 1
ATOM 686 O O . SER A 1 84 ? -22.385 11.253 24.033 1.00 88.38 84 SER A O 1
ATOM 688 N N . PRO A 1 85 ? -22.550 12.028 21.935 1.00 91.88 85 PRO A N 1
ATOM 689 C CA . PRO A 1 85 ? -23.976 11.721 21.785 1.00 91.88 85 PRO A CA 1
ATOM 690 C C . PRO A 1 85 ? -24.293 10.214 21.699 1.00 91.88 85 PRO A C 1
ATOM 692 O O . PRO A 1 85 ? -25.450 9.852 21.492 1.00 91.88 85 PRO A O 1
ATOM 695 N N . LEU A 1 86 ? -23.284 9.340 21.778 1.00 92.12 86 LEU A N 1
ATOM 696 C CA . LEU A 1 86 ? -23.442 7.890 21.691 1.00 92.12 86 LEU A CA 1
ATOM 697 C C . LEU A 1 86 ? -24.005 7.288 22.982 1.00 92.12 86 LEU A C 1
ATOM 699 O O . LEU A 1 86 ? -23.803 7.807 24.078 1.00 92.12 86 LEU A O 1
ATOM 703 N N . SER A 1 87 ? -24.680 6.143 22.851 1.00 93.38 87 SER A N 1
ATOM 704 C CA . SER A 1 87 ? -25.089 5.363 24.017 1.00 93.38 87 SER A CA 1
ATOM 705 C C . SER A 1 87 ? -23.872 4.743 24.715 1.00 93.38 87 SER A C 1
ATOM 707 O O . SER A 1 87 ? -22.829 4.520 24.100 1.00 93.38 87 SER A O 1
ATOM 709 N N . SER A 1 88 ? -24.003 4.395 25.997 1.00 91.62 88 SER A N 1
ATOM 710 C CA . SER A 1 88 ? -22.930 3.714 26.736 1.00 91.62 88 SER A CA 1
ATOM 711 C C . SER A 1 88 ? -22.542 2.361 26.120 1.00 91.62 88 SER A C 1
ATOM 713 O O . SER A 1 88 ? -21.379 1.967 26.180 1.00 91.62 88 SER A O 1
ATOM 715 N N . ALA A 1 89 ? -23.492 1.661 25.491 1.00 93.12 89 ALA A N 1
ATOM 716 C CA . ALA A 1 89 ? -23.237 0.410 24.777 1.00 93.12 89 ALA A CA 1
ATOM 717 C C . ALA A 1 89 ? -22.417 0.631 23.492 1.00 93.12 89 ALA A C 1
ATOM 719 O O . ALA A 1 89 ? -21.488 -0.128 23.204 1.00 93.12 89 ALA A O 1
ATOM 720 N N . ASP A 1 90 ? -22.713 1.701 22.750 1.00 94.62 90 ASP A N 1
ATOM 721 C CA . ASP A 1 90 ? -21.959 2.069 21.548 1.00 94.62 90 ASP A CA 1
ATOM 722 C C . ASP A 1 90 ? -20.540 2.523 21.908 1.00 94.62 90 ASP A C 1
ATOM 724 O O . ASP A 1 90 ? -19.575 2.101 21.274 1.00 94.62 90 ASP A O 1
ATOM 728 N N . GLN A 1 91 ? -20.388 3.317 22.974 1.00 93.88 91 GLN A N 1
ATOM 729 C CA . GLN A 1 91 ? -19.078 3.731 23.491 1.00 93.88 91 GLN A CA 1
ATOM 730 C C . GLN A 1 91 ? -18.216 2.531 23.902 1.00 93.88 91 GLN A C 1
ATOM 732 O O . GLN A 1 91 ? -17.020 2.494 23.597 1.00 93.88 91 GLN A O 1
ATOM 737 N N . ALA A 1 92 ? -18.812 1.529 24.558 1.00 94.19 92 ALA A N 1
ATOM 738 C CA . ALA A 1 92 ? -18.120 0.289 24.896 1.00 94.19 92 ALA A CA 1
ATOM 739 C C . ALA A 1 92 ? -17.665 -0.461 23.632 1.00 94.19 92 ALA A C 1
ATOM 741 O O . ALA A 1 92 ? -16.506 -0.864 23.545 1.00 94.19 92 ALA A O 1
ATOM 742 N N . SER A 1 93 ? -18.536 -0.562 22.622 1.00 95.62 93 SER A N 1
ATOM 743 C CA . SER A 1 93 ? -18.227 -1.220 21.343 1.00 95.62 93 SER A CA 1
ATOM 744 C C . SER A 1 93 ? -17.091 -0.518 20.589 1.00 95.62 93 SER A C 1
ATOM 746 O O . SER A 1 93 ? -16.158 -1.170 20.122 1.00 95.62 93 SER A O 1
ATOM 748 N N . VAL A 1 94 ? -17.117 0.818 20.524 1.00 95.25 94 VAL A N 1
ATOM 749 C CA . VAL A 1 94 ? -16.039 1.625 19.925 1.00 95.25 94 VAL A CA 1
ATOM 750 C C . VAL A 1 94 ? -14.735 1.467 20.709 1.00 95.25 94 VAL A C 1
ATOM 752 O O . VAL A 1 94 ? -13.665 1.416 20.109 1.00 95.25 94 VAL A O 1
ATOM 755 N N . THR A 1 95 ? -14.798 1.360 22.037 1.00 95.50 95 THR A N 1
ATOM 756 C CA . THR A 1 95 ? -13.608 1.152 22.874 1.00 95.50 95 THR A CA 1
ATOM 757 C C . THR A 1 95 ? -12.946 -0.193 22.580 1.00 95.50 95 THR A C 1
ATOM 759 O O . THR A 1 95 ? -11.731 -0.228 22.383 1.00 95.50 95 THR A O 1
ATOM 762 N N . THR A 1 96 ? -13.727 -1.275 22.485 1.00 96.19 96 THR A N 1
ATOM 763 C CA . THR A 1 96 ? -13.224 -2.603 22.099 1.00 96.19 96 THR A CA 1
ATOM 764 C C . THR A 1 96 ? -12.620 -2.585 20.698 1.00 96.19 96 THR A C 1
ATOM 766 O O . THR A 1 96 ? -11.470 -2.977 20.529 1.00 96.19 96 THR A O 1
ATOM 769 N N . TRP A 1 97 ? -13.329 -2.031 19.715 1.00 96.94 97 TRP A N 1
ATOM 770 C CA . TRP A 1 97 ? -12.826 -1.919 18.343 1.00 96.94 97 TRP A CA 1
ATOM 771 C C . TRP A 1 97 ? -11.532 -1.084 18.244 1.00 96.94 97 TRP A C 1
ATOM 773 O O . TRP A 1 97 ? -10.596 -1.449 17.538 1.00 96.94 97 TRP A O 1
ATOM 783 N N . ARG A 1 98 ? -11.409 0.011 19.009 1.00 96.50 98 ARG A N 1
ATOM 784 C CA . ARG A 1 98 ? -10.157 0.792 19.085 1.00 96.50 98 ARG A CA 1
ATOM 785 C C . ARG A 1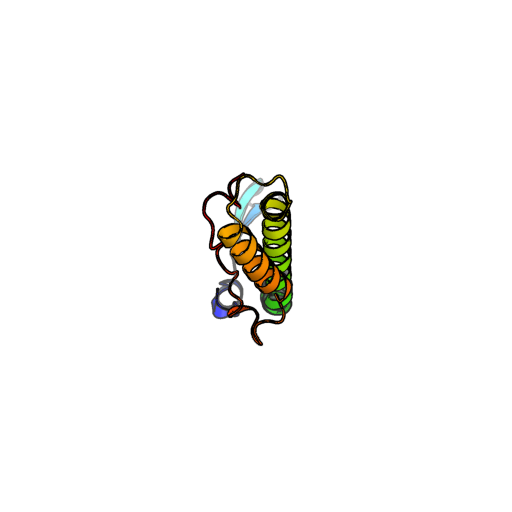 98 ? -9.007 -0.006 19.693 1.00 96.50 98 ARG A C 1
ATOM 787 O O . ARG A 1 98 ? -7.853 0.301 19.398 1.00 96.50 98 ARG A O 1
ATOM 794 N N . GLN A 1 99 ? -9.290 -0.962 20.576 1.00 95.44 99 GLN A N 1
ATOM 795 C CA . GLN A 1 99 ? -8.260 -1.859 21.092 1.00 95.44 99 GLN A CA 1
ATOM 796 C C . GLN A 1 99 ? -7.796 -2.818 19.994 1.00 95.44 99 GLN A C 1
ATOM 798 O O . GLN A 1 99 ? -6.600 -2.872 19.733 1.00 95.44 99 GLN A O 1
ATOM 803 N N . GLU A 1 100 ? -8.729 -3.445 19.275 1.00 95.31 100 GLU A N 1
ATOM 804 C CA . GLU A 1 100 ? -8.419 -4.314 18.129 1.00 95.31 100 GLU A CA 1
ATOM 805 C C . GLU A 1 100 ? -7.577 -3.582 17.071 1.00 95.31 100 GLU A C 1
ATOM 807 O O . GLU A 1 100 ? -6.595 -4.122 16.568 1.00 95.31 100 GLU A O 1
ATOM 812 N N . LEU A 1 101 ? -7.890 -2.310 16.790 1.00 95.69 101 LEU A N 1
ATOM 813 C CA . LEU A 1 101 ? -7.074 -1.468 15.912 1.00 95.69 101 LEU A CA 1
ATOM 814 C C . LEU A 1 101 ? -5.645 -1.270 16.429 1.00 95.69 101 LEU A C 1
ATOM 816 O O . LEU A 1 101 ? -4.702 -1.291 15.643 1.00 95.69 101 LEU A O 1
ATOM 820 N N . ARG A 1 102 ? -5.460 -1.041 17.733 1.00 94.56 102 ARG A N 1
ATOM 821 C CA . ARG A 1 102 ? -4.123 -0.850 18.326 1.00 94.56 102 ARG A CA 1
ATOM 822 C C . ARG A 1 102 ? -3.301 -2.129 18.349 1.00 94.56 102 ARG A C 1
ATOM 824 O O . ARG A 1 102 ? -2.076 -2.038 18.301 1.00 94.56 102 ARG A O 1
ATOM 831 N N . ASP A 1 103 ? -3.965 -3.275 18.393 1.00 93.50 103 ASP A N 1
ATOM 832 C CA . ASP A 1 103 ? -3.318 -4.581 18.333 1.00 93.50 103 ASP A CA 1
ATOM 833 C C . ASP A 1 103 ? -2.756 -4.873 16.919 1.00 93.50 103 ASP A C 1
ATOM 835 O O . ASP A 1 103 ? -1.892 -5.740 16.755 1.00 93.50 103 ASP A O 1
ATOM 839 N N . LEU A 1 104 ? -3.142 -4.087 15.899 1.00 91.31 104 LEU A N 1
ATOM 840 C CA . LEU A 1 104 ? -2.482 -4.061 14.590 1.00 91.31 104 LEU A CA 1
ATOM 841 C C . LEU A 1 104 ? -1.129 -3.317 14.656 1.00 91.31 104 LEU A C 1
ATOM 843 O O . LEU A 1 104 ? -1.053 -2.193 15.177 1.00 91.31 104 LEU A O 1
ATOM 847 N N . PRO A 1 105 ? -0.047 -3.863 14.060 1.00 86.94 105 PRO A N 1
ATOM 848 C CA . PRO A 1 105 ? -0.029 -4.939 13.058 1.00 86.94 105 PRO A CA 1
ATOM 849 C C . PRO A 1 105 ? 0.275 -6.346 13.602 1.00 86.94 105 PRO A C 1
ATOM 851 O O . PRO A 1 105 ? 0.500 -7.261 12.823 1.00 86.94 105 PRO A O 1
ATOM 854 N N . THR A 1 106 ? 0.333 -6.543 14.918 1.00 85.06 106 THR A N 1
ATOM 855 C CA . THR A 1 106 ? 0.761 -7.820 15.524 1.00 85.06 106 THR A CA 1
ATOM 856 C C . THR A 1 106 ? -0.313 -8.912 15.536 1.00 85.06 106 THR A C 1
ATOM 858 O O . THR A 1 106 ? -0.124 -9.940 16.180 1.00 85.06 106 THR A O 1
ATOM 861 N N . SER A 1 107 ? -1.439 -8.697 14.853 1.00 82.94 107 SER A N 1
ATOM 862 C CA . SER A 1 107 ? -2.569 -9.627 14.831 1.00 82.94 107 SER A CA 1
ATOM 863 C C . SER A 1 107 ? -2.291 -10.907 14.047 1.00 82.94 107 SER A C 1
ATOM 865 O O . SER A 1 107 ? -2.815 -11.950 14.414 1.00 82.94 107 SER A O 1
ATOM 867 N N . GLU A 1 108 ? -1.473 -10.836 12.994 1.00 87.75 108 GLU A N 1
ATOM 868 C CA . GLU A 1 108 ? -1.199 -11.954 12.085 1.00 87.75 108 GLU A CA 1
ATOM 869 C C . GLU A 1 108 ? 0.302 -12.117 11.831 1.00 87.75 108 GLU A C 1
ATOM 871 O O . GLU A 1 108 ? 1.090 -11.184 11.999 1.00 87.75 108 GLU A O 1
ATOM 876 N N . ALA A 1 109 ? 0.701 -13.325 11.424 1.00 85.25 109 ALA A N 1
ATOM 877 C CA . ALA A 1 109 ? 2.088 -13.626 11.069 1.00 85.25 109 ALA A CA 1
ATOM 878 C C . ALA A 1 109 ? 2.462 -13.125 9.662 1.00 85.25 109 ALA A C 1
ATOM 880 O O . ALA A 1 109 ? 3.606 -12.724 9.449 1.00 85.25 109 ALA A O 1
ATOM 881 N N . ASP A 1 110 ? 1.511 -13.154 8.722 1.00 87.50 110 ASP A N 1
ATOM 882 C CA . ASP A 1 110 ? 1.664 -12.622 7.366 1.00 87.50 110 ASP A CA 1
ATOM 883 C C . ASP A 1 110 ? 0.949 -11.270 7.256 1.00 87.50 110 ASP A C 1
ATOM 885 O O . ASP A 1 110 ? -0.218 -11.121 7.624 1.00 87.50 110 ASP A O 1
ATOM 889 N N . VAL A 1 111 ? 1.649 -10.273 6.716 1.00 89.25 111 VAL A N 1
ATOM 890 C CA . VAL A 1 111 ? 1.105 -8.930 6.494 1.00 89.25 111 VAL A CA 1
ATOM 891 C C . VAL A 1 111 ? -0.034 -8.953 5.466 1.00 89.25 111 VAL A C 1
ATOM 893 O O . VAL A 1 111 ? -0.934 -8.115 5.533 1.00 89.25 111 VAL A O 1
ATOM 896 N N . ALA A 1 112 ? -0.036 -9.921 4.543 1.00 88.94 112 ALA A N 1
ATOM 897 C CA . ALA A 1 112 ? -1.096 -10.106 3.553 1.00 88.94 112 ALA A CA 1
ATOM 898 C C . ALA A 1 112 ? -2.460 -10.454 4.164 1.00 88.94 112 ALA A C 1
ATOM 900 O O . ALA A 1 112 ? -3.490 -10.141 3.552 1.00 88.94 112 ALA A O 1
ATOM 901 N N . ASP A 1 113 ? -2.442 -11.077 5.345 1.00 90.75 113 ASP A N 1
ATOM 902 C CA . ASP A 1 113 ? -3.618 -11.588 6.048 1.00 90.75 113 ASP A CA 1
ATOM 903 C C . ASP A 1 113 ? -4.181 -10.585 7.063 1.00 90.75 113 ASP A C 1
ATOM 905 O O . ASP A 1 113 ? -5.296 -10.759 7.555 1.00 90.75 113 ASP A O 1
ATOM 909 N N . ILE A 1 114 ? -3.453 -9.500 7.354 1.00 91.56 114 ILE A N 1
ATOM 910 C CA . ILE A 1 114 ? -3.931 -8.458 8.262 1.00 91.56 114 ILE A CA 1
ATOM 911 C C . ILE A 1 114 ? -5.158 -7.767 7.655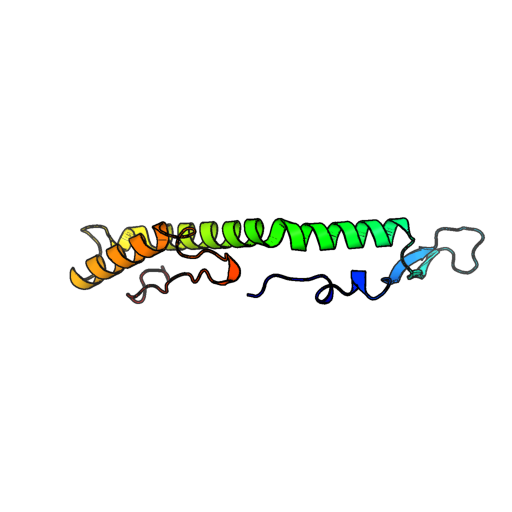 1.00 91.56 114 ILE A C 1
ATOM 913 O O . ILE A 1 114 ? -5.088 -7.121 6.606 1.00 91.56 114 ILE A O 1
ATOM 917 N N . VAL A 1 115 ? -6.282 -7.846 8.368 1.00 91.25 115 VAL A N 1
ATOM 918 C CA . VAL A 1 115 ? -7.528 -7.152 8.028 1.00 91.25 115 VAL A CA 1
ATOM 919 C C . VAL A 1 115 ? -7.799 -6.059 9.052 1.00 91.25 115 VAL A C 1
ATOM 921 O O . VAL A 1 115 ? -7.773 -6.293 10.259 1.00 91.25 115 VAL A O 1
ATOM 924 N N . ILE A 1 116 ? -8.098 -4.856 8.565 1.00 92.00 116 ILE A N 1
ATOM 925 C CA . ILE A 1 116 ? -8.506 -3.735 9.411 1.00 92.00 116 ILE A CA 1
ATOM 926 C C . ILE A 1 116 ? -9.981 -3.932 9.786 1.00 92.00 116 ILE A C 1
ATOM 928 O O . ILE A 1 116 ? -10.828 -4.014 8.891 1.00 92.00 116 ILE A O 1
ATOM 932 N N . PRO A 1 117 ? -10.316 -4.029 11.084 1.00 93.81 117 PRO A N 1
ATOM 933 C CA . PRO A 1 117 ? -11.685 -4.254 11.516 1.00 93.81 117 PRO A CA 1
ATOM 934 C C . PRO A 1 117 ? -12.566 -3.046 11.181 1.00 93.81 117 PRO A C 1
ATOM 936 O O . PRO A 1 117 ? -12.208 -1.894 11.442 1.00 93.81 117 PRO A O 1
ATOM 939 N N . ALA A 1 118 ? -13.755 -3.309 10.641 1.00 94.00 118 ALA A N 1
ATOM 940 C CA . ALA A 1 118 ? -14.757 -2.276 10.408 1.00 94.00 118 ALA A CA 1
ATOM 941 C C . ALA A 1 118 ? -15.324 -1.762 11.739 1.00 94.00 118 ALA A C 1
ATOM 943 O O . ALA A 1 118 ? -15.532 -2.532 12.677 1.00 94.00 118 ALA A O 1
ATOM 944 N N . CYS A 1 119 ? -15.608 -0.460 11.816 1.00 93.25 119 CYS A N 1
ATOM 945 C CA . CYS A 1 119 ? -16.211 0.117 13.012 1.00 93.25 119 CYS A CA 1
ATOM 946 C C . CYS A 1 119 ? -17.621 -0.472 13.236 1.00 93.25 119 CYS A C 1
ATOM 948 O O . CYS A 1 119 ? -18.438 -0.439 12.312 1.00 93.25 119 CYS A O 1
ATOM 950 N N . PRO A 1 120 ? -17.948 -0.973 14.444 1.00 93.25 120 PRO A N 1
ATOM 951 C CA . PRO A 1 120 ? -19.254 -1.576 14.717 1.00 93.25 120 PRO A CA 1
ATOM 952 C C . PRO A 1 120 ? -20.388 -0.546 14.844 1.00 93.25 120 PRO A C 1
ATOM 954 O O . PRO A 1 120 ? -21.559 -0.920 14.821 1.00 93.25 120 PRO A O 1
ATOM 957 N N . VAL A 1 121 ? -20.060 0.744 14.989 1.00 92.81 121 VAL A N 1
ATOM 958 C CA . VAL A 1 121 ? -21.028 1.827 15.205 1.00 92.81 121 VAL A CA 1
ATOM 959 C C . VAL A 1 121 ? -21.024 2.773 14.005 1.00 92.81 121 VAL A C 1
ATOM 961 O O . VAL A 1 121 ? -20.011 3.383 13.665 1.00 92.81 121 VAL A O 1
ATOM 964 N N . SER A 1 122 ? -22.186 2.918 13.369 1.00 89.62 122 SER A N 1
ATOM 965 C CA . SER A 1 122 ? -22.363 3.771 12.188 1.00 89.62 122 SER A CA 1
ATOM 966 C C . SER A 1 122 ? -22.127 5.254 12.505 1.00 89.62 122 SER A C 1
ATOM 968 O O . SER A 1 122 ? -22.580 5.753 13.535 1.00 89.62 122 SER A O 1
ATOM 970 N N . GLY A 1 123 ? -21.481 5.985 11.588 1.00 87.25 123 GLY A N 1
ATOM 971 C CA . GLY A 1 123 ? -21.267 7.434 11.704 1.00 87.25 123 GLY A CA 1
ATOM 972 C C . GLY A 1 123 ? -20.156 7.854 12.672 1.00 87.25 123 GLY A C 1
ATOM 973 O O . GLY A 1 123 ? -20.002 9.047 12.934 1.00 87.25 123 GLY A O 1
ATOM 974 N N . VAL A 1 124 ? -19.386 6.900 13.208 1.00 89.69 124 VAL A N 1
ATOM 975 C CA . VAL A 1 124 ? -18.227 7.182 14.071 1.00 89.69 124 VAL A CA 1
ATOM 976 C C . VAL A 1 124 ? -17.017 7.653 13.268 1.00 89.69 124 VAL A C 1
ATOM 978 O O . VAL A 1 124 ? -16.341 8.587 13.691 1.00 89.69 124 VAL A O 1
ATOM 981 N N . VAL A 1 125 ? -16.769 7.032 12.114 1.00 88.50 125 VAL A N 1
ATOM 982 C CA . VAL A 1 125 ? -15.590 7.291 11.267 1.00 88.50 125 VAL A CA 1
ATOM 983 C C . VAL A 1 125 ? -15.878 8.202 10.065 1.00 88.50 125 VAL A C 1
ATOM 985 O O . VAL A 1 125 ? -14.942 8.686 9.435 1.00 88.50 125 VAL A O 1
ATOM 988 N N . ASP A 1 126 ? -17.153 8.502 9.798 1.00 78.50 126 ASP A N 1
ATOM 989 C CA . ASP A 1 126 ? -17.618 9.295 8.644 1.00 78.50 126 ASP A CA 1
ATOM 990 C C . ASP A 1 126 ? -17.699 10.816 8.912 1.00 78.50 126 ASP A C 1
ATOM 992 O O . ASP A 1 126 ? -18.324 11.543 8.136 1.00 78.50 126 ASP A O 1
ATOM 996 N N . ARG A 1 127 ? -17.156 11.297 10.040 1.00 63.12 127 ARG A N 1
ATOM 997 C CA . ARG A 1 127 ? -17.286 12.692 10.505 1.00 63.12 127 ARG A CA 1
ATOM 998 C C . ARG A 1 127 ? -16.107 13.591 10.163 1.00 63.12 127 ARG A C 1
ATOM 1000 O O . ARG A 1 127 ? -14.961 13.094 10.139 1.00 63.12 127 ARG A O 1
#

Secondary structure (DSSP, 8-state):
-PPP-GGG-HHHHS--EEEEE---TTSTTTTSEEEEEPPHHHHHHHHHHHHHHHHTHHHHHHHHHHHHHHHHHHHTGGGGSTT-SS-HHHHHHHHHHHHHHHHTTTT-SSGGG--PPPPSSTTSS--

pLDDT: mean 92.51, std 4.74, range [63.12, 97.12]

Sequence (127 aa):
MARPTQDDFAVFTTRPKISTRDNDESSPTFGQRVVRDFTDAEWDDAKASAQYEIDNWDEAQLGRIRGERDYLLQQSDWAINNDSPLSSADQASVTTWRQELRDLPTSEADVADIVIPACPVSGVVDR